Protein AF-A0A2V5T6D9-F1 (afdb_monomer_lite)

Radius of gyration: 22.87 Å; chains: 1; bounding box: 34×63×51 Å

pLDDT: mean 73.11, std 19.2, range [39.12, 98.12]

Foldseek 3Di:
DDDDDPPDDPDPDDCADPPGNDDDDDDDDDDDDPDDADPVRHDDDDDDDDPQADDVNPPSCVDPCVVVPDDDPPPDDDPD

Secondary structure (DSSP, 8-state):
--------------SS-SS-S------------S----SSS-S-------SS--TT-TTGGGSTTGGGG-SS---PPP--

Structure (mmCIF, N/CA/C/O backbone):
data_AF-A0A2V5T6D9-F1
#
_entry.id   AF-A0A2V5T6D9-F1
#
loop_
_atom_site.group_PDB
_atom_site.id
_atom_site.type_symbol
_atom_site.label_atom_id
_atom_site.label_alt_id
_atom_site.label_comp_id
_atom_site.label_asym_id
_atom_site.label_entity_id
_atom_site.label_seq_id
_atom_site.pdbx_PDB_ins_code
_atom_site.Cartn_x
_atom_site.Cartn_y
_atom_site.Cartn_z
_atom_site.occupancy
_atom_site.B_iso_or_equiv
_atom_site.auth_seq_id
_atom_site.auth_comp_id
_atom_site.auth_asym_id
_atom_site.auth_atom_id
_atom_site.pdbx_PDB_model_num
ATOM 1 N N . MET A 1 1 ? 6.348 31.271 -34.951 1.00 39.12 1 MET A N 1
ATOM 2 C CA . MET A 1 1 ? 6.665 29.825 -34.856 1.00 39.12 1 MET A CA 1
ATOM 3 C C . MET A 1 1 ? 8.060 29.734 -34.254 1.00 39.12 1 MET A C 1
ATOM 5 O O . MET A 1 1 ? 8.919 30.420 -34.770 1.00 39.12 1 MET A O 1
ATOM 9 N N . SER A 1 2 ? 8.374 29.048 -33.161 1.00 39.22 2 SER A N 1
ATOM 10 C CA . SER A 1 2 ? 7.733 27.952 -32.435 1.00 39.22 2 SER A CA 1
ATOM 11 C C . SER A 1 2 ? 8.248 28.014 -30.987 1.00 39.22 2 SER A C 1
ATOM 13 O O . SER A 1 2 ? 9.454 28.116 -30.782 1.00 39.22 2 SER A O 1
ATOM 15 N N . GLY A 1 3 ? 7.349 28.009 -29.999 1.00 41.91 3 GLY A N 1
ATOM 16 C CA . GLY A 1 3 ? 7.704 27.892 -28.585 1.00 41.91 3 GLY A CA 1
ATOM 17 C C . GLY A 1 3 ? 7.889 26.424 -28.226 1.00 41.91 3 GLY A C 1
ATOM 18 O O . GLY A 1 3 ? 6.924 25.660 -28.224 1.00 41.91 3 GLY A O 1
ATOM 19 N N . GLN A 1 4 ? 9.122 26.029 -27.933 1.00 43.69 4 GLN A N 1
ATOM 20 C CA . GLN A 1 4 ? 9.428 24.686 -27.461 1.00 43.69 4 GLN A CA 1
ATOM 21 C C . GLN A 1 4 ? 9.096 24.615 -25.968 1.00 43.69 4 GLN A C 1
ATOM 23 O O . GLN A 1 4 ? 9.769 25.210 -25.131 1.00 43.69 4 GLN A O 1
ATOM 28 N N . LYS A 1 5 ? 7.987 23.948 -25.641 1.00 39.66 5 LYS A N 1
ATOM 29 C CA . LYS A 1 5 ? 7.576 23.685 -24.262 1.00 39.66 5 LYS A CA 1
ATOM 30 C C . LYS A 1 5 ? 8.318 22.442 -23.786 1.00 39.66 5 LYS A C 1
ATOM 32 O O . LYS A 1 5 ? 7.865 21.326 -24.031 1.00 39.66 5 LYS A O 1
ATOM 37 N N . ASP A 1 6 ? 9.447 22.642 -23.118 1.00 42.62 6 ASP A N 1
ATOM 38 C CA . ASP A 1 6 ? 10.123 21.567 -22.399 1.00 42.62 6 ASP A CA 1
ATOM 39 C C . ASP A 1 6 ? 9.186 21.042 -21.305 1.00 42.62 6 ASP A C 1
ATOM 41 O O . ASP A 1 6 ? 8.945 21.685 -20.281 1.00 42.62 6 ASP A O 1
ATOM 45 N N . ILE A 1 7 ? 8.615 19.860 -21.533 1.00 51.44 7 ILE A N 1
ATOM 46 C CA . ILE A 1 7 ? 7.871 19.091 -20.532 1.00 51.44 7 ILE A CA 1
ATOM 47 C C . ILE A 1 7 ? 8.863 18.451 -19.550 1.00 51.44 7 ILE A C 1
ATOM 49 O O . ILE A 1 7 ? 9.050 17.238 -19.498 1.00 51.44 7 ILE A O 1
ATOM 53 N N . GLY A 1 8 ? 9.555 19.298 -18.789 1.00 41.59 8 GLY A N 1
ATOM 54 C CA . GLY A 1 8 ? 10.471 18.885 -17.737 1.00 41.59 8 GLY A CA 1
ATOM 55 C C . GLY A 1 8 ? 9.703 18.410 -16.506 1.00 41.59 8 GLY A C 1
ATOM 56 O O . GLY A 1 8 ? 8.941 19.167 -15.907 1.00 41.59 8 GLY A O 1
ATOM 57 N N . VAL A 1 9 ? 9.918 17.152 -16.115 1.00 49.16 9 VAL A N 1
ATOM 58 C CA . VAL A 1 9 ? 9.504 16.599 -14.818 1.00 49.16 9 VAL A CA 1
ATOM 59 C C . VAL A 1 9 ? 9.981 17.551 -13.722 1.00 49.16 9 VAL A C 1
ATOM 61 O O . VAL A 1 9 ? 11.185 17.774 -13.582 1.00 49.16 9 VAL A O 1
ATOM 64 N N . ALA A 1 10 ? 9.046 18.130 -12.964 1.00 47.12 10 ALA A N 1
ATOM 65 C CA . ALA A 1 10 ? 9.366 18.980 -11.826 1.00 47.12 10 ALA A CA 1
ATOM 66 C C . ALA A 1 10 ? 10.244 18.182 -10.852 1.00 47.12 10 ALA A C 1
ATOM 68 O O . ALA A 1 10 ? 9.778 17.266 -10.173 1.00 47.12 10 ALA A O 1
ATOM 69 N N . ARG A 1 11 ? 11.543 18.493 -10.832 1.00 52.09 11 ARG A N 1
ATOM 70 C CA . ARG A 1 11 ? 12.504 17.894 -9.909 1.00 52.09 11 ARG A CA 1
ATOM 71 C C . ARG A 1 11 ? 12.100 18.281 -8.487 1.00 52.09 11 ARG A C 1
ATOM 73 O O . ARG A 1 11 ? 12.328 19.407 -8.063 1.00 52.09 11 ARG A O 1
ATOM 80 N N . LEU A 1 12 ? 11.533 17.339 -7.739 1.00 52.69 12 LEU A N 1
ATOM 81 C CA . LEU A 1 12 ? 11.375 17.440 -6.288 1.00 52.69 12 LEU A CA 1
ATOM 82 C C . LEU A 1 12 ? 12.710 17.089 -5.621 1.0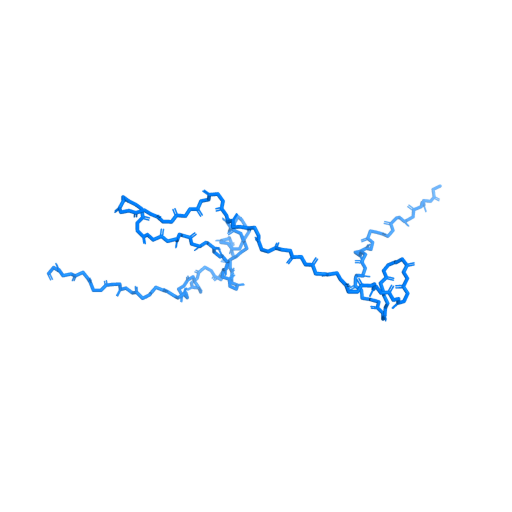0 52.69 12 LEU A C 1
ATOM 84 O O . LEU A 1 12 ? 12.847 16.051 -4.981 1.00 52.69 12 LEU A O 1
ATOM 88 N N . LYS A 1 13 ? 13.738 17.908 -5.835 1.00 46.66 13 LYS A N 1
ATOM 89 C CA . LYS A 1 13 ? 14.949 17.843 -5.019 1.00 46.66 13 LYS A CA 1
ATOM 90 C C . LYS A 1 13 ? 15.395 19.265 -4.738 1.00 46.66 13 LYS A C 1
ATOM 92 O O . LYS A 1 13 ? 15.917 19.935 -5.622 1.00 46.66 13 LYS A O 1
ATOM 97 N N . GLY A 1 14 ? 15.093 19.714 -3.530 1.00 57.91 14 GLY A N 1
ATOM 98 C CA . GLY A 1 14 ? 15.530 20.988 -2.989 1.00 57.91 14 GLY A CA 1
ATOM 99 C C . GLY A 1 14 ? 16.021 20.774 -1.566 1.00 57.91 14 GLY A C 1
ATOM 100 O O . GLY A 1 14 ? 15.487 19.924 -0.853 1.00 57.91 14 GLY A O 1
ATOM 101 N N . ASP A 1 15 ? 17.025 21.552 -1.177 1.00 60.75 15 ASP A N 1
ATOM 102 C CA . ASP A 1 15 ? 17.613 21.580 0.169 1.00 60.75 15 ASP A CA 1
ATOM 103 C C . ASP A 1 15 ? 16.704 22.291 1.198 1.00 60.75 15 ASP A C 1
ATOM 105 O O .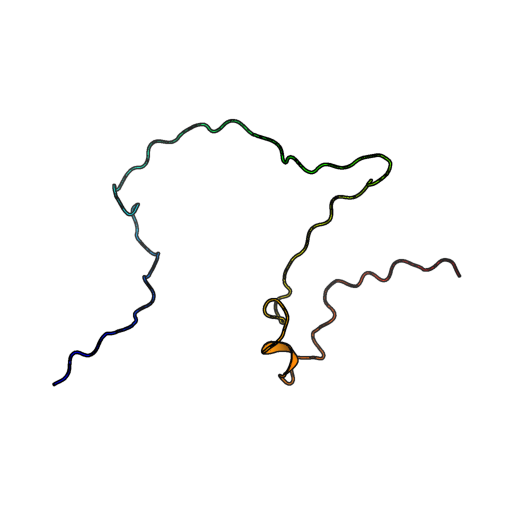 ASP A 1 15 ? 17.095 22.521 2.338 1.00 60.75 15 ASP A O 1
ATOM 109 N N . ALA A 1 16 ? 15.488 22.664 0.789 1.00 61.69 16 ALA A N 1
ATOM 110 C CA . ALA A 1 16 ? 14.509 23.427 1.552 1.00 61.69 16 ALA A CA 1
ATOM 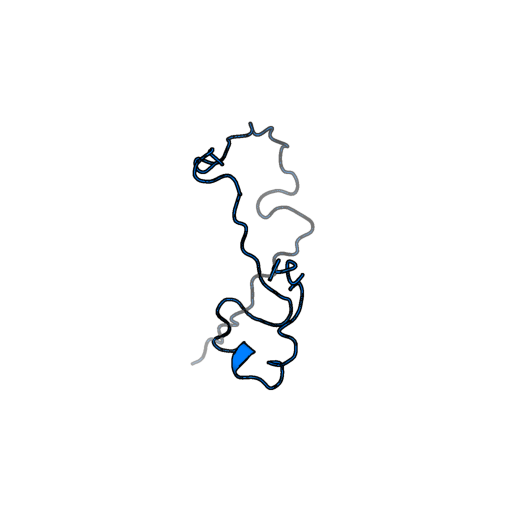111 C C . ALA A 1 16 ? 13.078 23.061 1.123 1.00 61.69 16 ALA A C 1
ATOM 113 O O . ALA A 1 16 ? 12.854 22.553 0.015 1.00 61.69 16 ALA A O 1
ATOM 114 N N . PHE A 1 17 ? 12.092 23.344 1.980 1.00 68.88 17 PHE A N 1
ATOM 115 C CA . PHE A 1 17 ? 10.686 23.186 1.611 1.00 68.88 17 PHE A CA 1
ATOM 116 C C . PHE A 1 17 ? 10.290 24.212 0.541 1.00 68.88 17 PHE A C 1
ATOM 118 O O . PHE A 1 17 ? 10.875 25.286 0.422 1.00 68.88 17 PHE A O 1
ATOM 125 N N . ARG A 1 18 ? 9.253 23.887 -0.243 1.00 66.44 18 ARG A N 1
ATOM 126 C CA . ARG A 1 18 ? 8.787 24.692 -1.389 1.00 66.44 18 ARG A CA 1
ATOM 127 C C . ARG A 1 18 ? 8.413 26.140 -1.026 1.00 66.44 18 ARG A C 1
ATOM 129 O O . ARG A 1 18 ? 8.367 26.980 -1.920 1.00 66.44 18 ARG A O 1
ATOM 136 N N . THR A 1 19 ? 8.119 26.412 0.243 1.00 67.44 19 THR A N 1
ATOM 137 C CA . THR A 1 19 ? 7.604 27.702 0.722 1.00 67.44 19 THR A CA 1
ATOM 138 C C . THR A 1 19 ? 8.529 28.411 1.712 1.00 67.44 19 THR A C 1
ATOM 140 O O . THR A 1 19 ? 8.512 29.635 1.743 1.00 67.44 19 THR A O 1
ATOM 143 N N . ASP A 1 20 ? 9.321 27.683 2.503 1.00 64.81 20 ASP A N 1
ATOM 144 C CA . ASP A 1 20 ? 10.180 28.241 3.558 1.00 64.81 20 ASP A CA 1
ATOM 145 C C . ASP A 1 20 ? 11.351 27.271 3.838 1.00 64.81 20 ASP A C 1
ATOM 147 O O . ASP A 1 20 ? 11.147 26.054 3.780 1.00 64.81 20 ASP A O 1
ATOM 151 N N . PRO A 1 21 ? 12.579 27.740 4.131 1.00 70.50 21 PRO A N 1
ATOM 152 C CA . PRO A 1 21 ? 13.653 26.876 4.628 1.00 70.50 21 PRO A CA 1
ATOM 153 C C . PRO A 1 21 ? 13.292 26.090 5.899 1.00 70.50 21 PRO A C 1
ATOM 155 O O . PRO A 1 21 ? 13.891 25.041 6.139 1.00 70.50 21 PRO A O 1
ATOM 158 N N . TRP A 1 22 ? 12.302 26.538 6.678 1.00 68.31 22 TRP A N 1
ATOM 159 C CA . TRP A 1 22 ? 11.905 25.906 7.934 1.00 68.31 22 TRP A CA 1
ATOM 160 C C . TRP A 1 22 ? 10.417 25.552 7.954 1.00 68.31 22 TRP A C 1
ATOM 162 O O . TRP A 1 22 ? 9.551 26.362 7.638 1.00 68.31 22 TRP A O 1
ATOM 172 N N . ALA A 1 23 ? 10.103 24.332 8.389 1.00 77.31 23 ALA A N 1
ATOM 173 C CA . ALA A 1 23 ? 8.739 23.918 8.693 1.00 77.31 23 ALA A CA 1
ATOM 174 C C . ALA A 1 23 ? 8.608 23.673 10.198 1.00 77.31 23 ALA A C 1
ATOM 176 O O . ALA A 1 23 ? 9.422 22.966 10.794 1.00 77.31 23 ALA A O 1
ATOM 177 N N . LEU A 1 24 ? 7.571 24.244 10.816 1.00 79.94 24 LEU A N 1
ATOM 178 C CA . LEU A 1 24 ? 7.245 23.947 12.209 1.00 79.94 24 LEU A CA 1
ATOM 179 C C . LEU A 1 24 ? 6.817 22.482 12.332 1.00 79.94 24 LEU A C 1
ATOM 181 O O . LEU A 1 24 ? 5.913 22.032 11.623 1.00 79.94 24 LEU A O 1
ATOM 185 N N . LEU A 1 25 ? 7.435 21.758 13.264 1.00 84.69 25 LEU A N 1
ATOM 186 C CA . LEU A 1 25 ? 7.003 20.415 13.622 1.00 84.69 25 LEU A CA 1
ATOM 187 C C . LEU A 1 25 ? 5.608 20.494 14.252 1.00 84.69 25 LEU A C 1
ATOM 189 O O . LEU A 1 25 ? 5.395 21.231 15.215 1.00 84.69 25 LEU A O 1
ATOM 193 N N . LYS A 1 26 ? 4.658 19.734 13.708 1.00 87.38 26 LYS A N 1
ATOM 194 C CA . LYS A 1 26 ? 3.311 19.602 14.263 1.00 87.38 26 LYS A CA 1
ATOM 195 C C . LYS A 1 26 ? 3.084 18.174 14.718 1.00 87.38 26 LYS A C 1
ATOM 197 O O . LYS A 1 26 ? 3.369 17.234 13.982 1.00 87.38 26 LYS A O 1
ATOM 202 N N . TRP A 1 27 ? 2.528 18.044 15.913 1.00 90.31 27 TRP A N 1
ATOM 203 C CA . TRP A 1 27 ? 1.991 16.783 16.391 1.00 90.31 27 TRP A CA 1
ATOM 204 C C . TRP A 1 27 ? 0.673 16.497 15.676 1.00 90.31 27 TRP A C 1
ATOM 206 O O . TRP A 1 27 ? -0.163 17.391 15.530 1.00 90.31 27 TRP A O 1
ATOM 216 N N . LEU A 1 28 ? 0.519 15.264 15.202 1.00 93.00 28 LEU A N 1
ATOM 217 C CA . LEU A 1 28 ? -0.708 14.778 14.593 1.00 93.00 28 LEU A CA 1
ATOM 218 C C . LEU A 1 28 ? -1.206 13.593 15.411 1.00 93.00 28 LEU A C 1
ATOM 220 O O . LEU A 1 28 ? -0.462 12.638 15.626 1.00 93.00 28 LEU A O 1
ATOM 224 N N . GLU A 1 29 ? -2.462 13.668 15.838 1.00 96.19 29 GLU A N 1
ATOM 225 C CA . GLU A 1 29 ? -3.127 12.554 16.503 1.00 96.19 29 GLU A CA 1
ATOM 226 C C . GLU A 1 29 ? -3.343 11.398 15.525 1.00 96.19 29 GLU A C 1
ATOM 228 O O . GLU A 1 29 ? -3.702 11.594 14.359 1.00 96.19 29 GLU A O 1
ATOM 233 N N . PHE A 1 30 ? -3.148 10.172 16.006 1.00 94.81 30 PHE A N 1
ATOM 234 C CA . PHE A 1 30 ? -3.458 8.988 15.218 1.00 94.81 30 PHE A CA 1
ATOM 235 C C . PHE A 1 30 ? -4.974 8.852 15.056 1.00 94.81 30 PHE A C 1
ATOM 237 O O . PHE A 1 30 ? -5.716 8.790 16.032 1.00 94.81 30 PHE A O 1
ATOM 244 N N . THR A 1 31 ? -5.431 8.755 13.811 1.00 96.19 31 THR A N 1
ATOM 245 C CA . THR A 1 31 ? -6.813 8.398 13.480 1.00 96.19 31 THR A CA 1
ATOM 246 C C . THR A 1 31 ? -6.793 7.052 12.767 1.00 96.19 31 THR A C 1
ATOM 248 O O . THR A 1 31 ? -6.152 6.916 11.725 1.00 96.19 31 THR A O 1
ATOM 251 N N . GLY A 1 32 ? -7.452 6.050 13.351 1.00 94.00 32 GLY A N 1
ATOM 252 C CA . GLY A 1 32 ? -7.500 4.696 12.800 1.00 94.00 32 GLY A CA 1
ATOM 253 C C . GLY A 1 32 ? -8.250 4.608 11.468 1.00 94.00 32 GLY A C 1
ATOM 254 O O . GLY A 1 32 ? -9.044 5.481 11.123 1.00 94.00 32 GLY A O 1
ATOM 255 N N . SER A 1 33 ? -7.999 3.528 10.724 1.00 93.06 33 SER A N 1
ATOM 256 C CA . SER A 1 33 ? -8.770 3.195 9.521 1.00 93.06 33 SER A CA 1
ATOM 257 C C . SER A 1 33 ? -10.216 2.846 9.881 1.00 93.06 33 SER A C 1
ATOM 259 O O . SER A 1 33 ? -10.466 2.232 10.917 1.00 93.06 33 SER A O 1
ATOM 261 N N . ASN A 1 34 ? -11.153 3.174 8.989 1.00 94.31 34 ASN A N 1
ATOM 262 C CA . ASN A 1 34 ? -12.546 2.728 9.097 1.00 94.31 34 ASN A CA 1
ATOM 263 C C . ASN A 1 34 ? -12.696 1.215 8.849 1.00 94.31 34 ASN A C 1
ATOM 265 O O . ASN A 1 34 ? -13.675 0.622 9.288 1.00 94.31 34 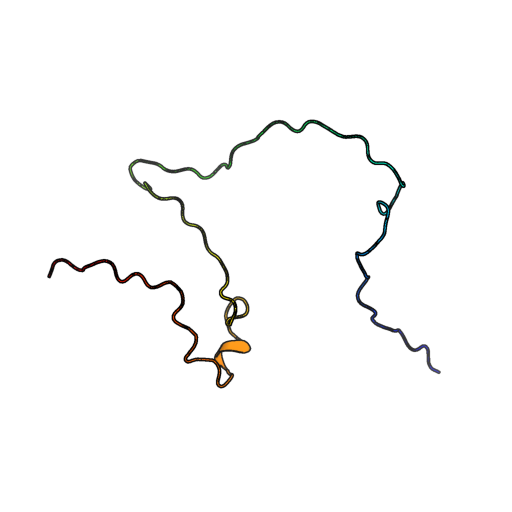ASN A O 1
ATOM 269 N N . GLU A 1 35 ? -11.749 0.603 8.132 1.00 96.06 35 GLU A N 1
ATOM 270 C CA . GLU A 1 35 ? -11.726 -0.832 7.841 1.00 96.06 35 GLU A CA 1
ATOM 271 C C . GLU A 1 35 ? -10.730 -1.539 8.770 1.00 96.06 35 GLU A C 1
ATOM 273 O O . GLU A 1 35 ? -9.540 -1.203 8.796 1.00 96.06 35 GLU A O 1
ATOM 278 N N . THR A 1 36 ? -11.236 -2.500 9.544 1.00 95.88 36 THR A N 1
ATOM 279 C CA . THR A 1 36 ? -10.505 -3.293 10.542 1.00 95.88 36 THR A CA 1
ATOM 280 C C . THR A 1 36 ? -10.942 -4.762 10.472 1.00 95.88 36 THR A C 1
ATOM 282 O O . THR A 1 36 ? -11.887 -5.105 9.764 1.00 95.88 36 THR A O 1
ATOM 285 N N . THR A 1 37 ? -10.242 -5.655 11.176 1.00 97.38 37 THR A N 1
ATOM 286 C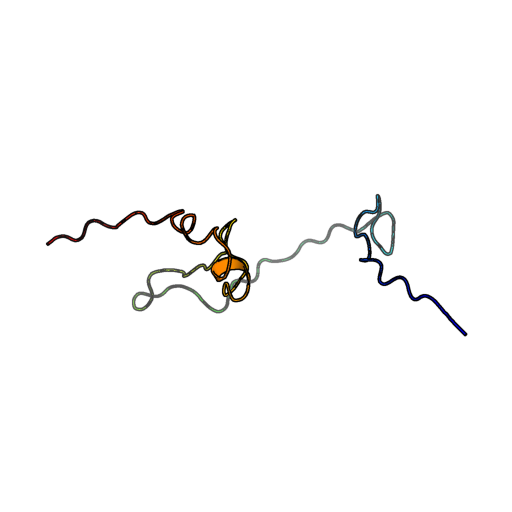 CA . THR A 1 37 ? -10.596 -7.082 11.211 1.00 97.38 37 THR A CA 1
ATOM 287 C C . THR A 1 37 ? -11.801 -7.365 12.106 1.00 97.38 37 THR A C 1
ATOM 289 O O . THR A 1 37 ? -12.095 -6.637 13.055 1.00 97.38 37 THR A O 1
ATOM 292 N N . SER A 1 38 ? -12.473 -8.479 11.831 1.00 96.69 38 SER A N 1
ATOM 293 C CA . SER A 1 38 ? -13.556 -9.034 12.647 1.00 96.69 38 SER A CA 1
ATOM 294 C C . SER A 1 38 ? -13.448 -10.567 12.695 1.00 96.69 38 SER A C 1
ATOM 296 O O . SER A 1 38 ? -12.633 -11.140 11.973 1.00 96.69 38 SER A O 1
ATOM 298 N N . PRO A 1 39 ? -14.255 -11.276 13.502 1.00 97.88 39 PRO A N 1
ATOM 299 C CA . PRO A 1 39 ? -14.295 -12.740 13.448 1.00 97.88 39 PRO A CA 1
ATOM 300 C C . PRO A 1 39 ? -14.689 -13.296 12.070 1.00 97.88 39 PRO A C 1
ATOM 302 O O . PRO A 1 39 ? -14.221 -14.364 11.689 1.00 97.88 39 PRO A O 1
ATOM 305 N N . GLU A 1 40 ? -15.522 -12.567 11.320 1.00 98.12 40 GLU A N 1
ATOM 306 C CA . GLU A 1 40 ? -15.904 -12.918 9.946 1.00 98.12 40 GLU A CA 1
ATOM 307 C C . GLU A 1 40 ? -14.786 -12.585 8.940 1.00 98.12 40 GLU A C 1
ATOM 309 O O . GLU A 1 40 ? -14.571 -13.326 7.983 1.00 98.12 40 GLU A O 1
ATOM 314 N N . PHE A 1 41 ? -14.015 -11.519 9.198 1.00 96.56 41 PHE A N 1
ATOM 315 C CA . PHE A 1 41 ? -12.887 -11.070 8.373 1.00 96.56 41 PHE A CA 1
ATOM 316 C C . PHE A 1 41 ? -11.595 -10.977 9.210 1.00 96.56 41 PHE A C 1
ATOM 318 O O . PHE A 1 41 ? -11.174 -9.878 9.587 1.00 96.56 41 PHE A O 1
ATOM 325 N N . PRO A 1 42 ? -10.944 -12.111 9.541 1.00 96.81 42 PRO A N 1
ATOM 326 C CA . PRO A 1 42 ? -9.876 -12.141 10.546 1.00 96.81 42 PRO A CA 1
ATOM 327 C C . PRO A 1 42 ? -8.517 -11.632 10.044 1.00 96.81 42 PRO A C 1
ATOM 329 O O . PRO A 1 42 ? -7.584 -11.499 10.837 1.00 96.81 42 PRO A O 1
ATOM 332 N N . PHE A 1 43 ? -8.382 -11.335 8.748 1.00 96.00 43 PHE A N 1
ATOM 333 C CA . PHE A 1 43 ? -7.126 -10.910 8.130 1.00 96.00 43 PHE A CA 1
ATOM 334 C C . PHE A 1 43 ? -7.248 -9.526 7.495 1.00 96.00 43 PHE A C 1
ATOM 336 O O . PHE A 1 43 ? -8.213 -9.242 6.792 1.00 96.00 43 PHE A O 1
ATOM 343 N N . LEU A 1 44 ? -6.221 -8.691 7.680 1.00 94.50 44 LEU A N 1
ATOM 344 C CA . LEU A 1 44 ? -6.047 -7.468 6.897 1.00 94.50 44 LEU A CA 1
ATOM 345 C C . LEU A 1 44 ? -5.402 -7.816 5.558 1.00 94.50 44 LEU A C 1
ATOM 347 O O . LEU A 1 44 ? -4.297 -8.361 5.515 1.00 94.50 44 LEU A O 1
ATOM 351 N N . LEU A 1 45 ? -6.072 -7.468 4.463 1.00 94.44 45 LEU A N 1
ATOM 352 C CA . LEU A 1 45 ? -5.509 -7.607 3.129 1.00 94.44 45 LEU A CA 1
ATOM 353 C C . LEU A 1 45 ? -4.664 -6.378 2.788 1.00 94.44 45 LEU A C 1
ATOM 355 O O . LEU A 1 45 ? -5.147 -5.250 2.785 1.00 94.44 45 LEU A O 1
ATOM 359 N N . MET A 1 46 ? -3.408 -6.611 2.423 1.00 92.44 46 MET A N 1
ATOM 360 C CA . MET A 1 46 ? -2.541 -5.589 1.848 1.00 92.44 46 MET A CA 1
ATOM 361 C C . MET A 1 46 ? -2.114 -6.007 0.446 1.00 92.44 46 MET A C 1
ATOM 363 O O . MET A 1 46 ? -1.606 -7.107 0.239 1.00 92.44 46 MET A O 1
ATOM 367 N N . THR A 1 47 ? -2.284 -5.110 -0.521 1.00 91.06 47 THR A N 1
ATOM 368 C CA . THR A 1 47 ? -1.798 -5.311 -1.891 1.00 91.06 47 THR A CA 1
ATOM 369 C C . THR A 1 47 ? -0.539 -4.494 -2.137 1.00 91.06 47 THR A C 1
ATOM 371 O O . THR A 1 47 ? -0.403 -3.384 -1.623 1.00 91.06 47 THR A O 1
ATOM 374 N N . GLY A 1 48 ? 0.358 -5.007 -2.973 1.00 88.25 48 GLY A N 1
ATOM 375 C CA . GLY A 1 48 ? 1.595 -4.327 -3.338 1.00 88.25 48 GLY A CA 1
ATOM 376 C C . GLY A 1 48 ? 1.907 -4.436 -4.824 1.00 88.25 48 GLY A C 1
ATOM 377 O O . GLY A 1 48 ? 1.083 -4.848 -5.638 1.00 88.25 48 GLY A O 1
ATOM 378 N N . ARG A 1 49 ? 3.134 -4.059 -5.177 1.00 86.06 49 ARG A N 1
ATOM 379 C CA . ARG A 1 49 ? 3.700 -4.232 -6.517 1.00 86.06 49 ARG A CA 1
ATOM 380 C C . ARG A 1 49 ? 4.960 -5.070 -6.400 1.00 86.06 49 ARG A C 1
ATOM 382 O O . ARG A 1 49 ? 5.662 -4.994 -5.395 1.00 86.06 49 ARG A O 1
ATOM 389 N N . THR A 1 50 ? 5.267 -5.827 -7.442 1.00 81.12 50 THR A N 1
ATOM 390 C CA . THR A 1 50 ? 6.565 -6.489 -7.564 1.00 81.12 50 THR A CA 1
ATOM 391 C C . THR A 1 50 ? 7.507 -5.619 -8.384 1.00 81.12 50 THR A C 1
ATOM 393 O O . THR A 1 50 ? 7.077 -4.743 -9.134 1.00 81.12 50 THR A O 1
ATOM 396 N N . LEU A 1 51 ? 8.809 -5.872 -8.264 1.00 84.00 51 LEU A N 1
ATOM 397 C CA . LEU A 1 51 ? 9.828 -5.133 -9.010 1.00 84.00 51 LEU A CA 1
ATOM 398 C C . LEU A 1 51 ? 9.616 -5.197 -10.534 1.00 84.00 51 LEU A C 1
ATOM 400 O O . LEU A 1 51 ? 9.937 -4.250 -11.248 1.00 84.00 51 LEU A O 1
ATOM 404 N N . TYR A 1 52 ? 9.093 -6.317 -11.036 1.00 83.12 52 TYR A N 1
ATOM 405 C CA . TYR A 1 52 ? 9.056 -6.611 -12.469 1.00 83.12 52 TYR A CA 1
ATOM 406 C C . TYR A 1 52 ? 7.716 -6.305 -13.141 1.00 83.12 52 TYR A C 1
ATOM 408 O O . TYR A 1 52 ? 7.683 -6.191 -14.367 1.00 83.12 52 TYR A O 1
ATOM 416 N N . GLN A 1 53 ? 6.632 -6.154 -12.374 1.00 82.50 53 GLN A N 1
ATOM 417 C CA . GLN A 1 53 ? 5.304 -5.865 -12.914 1.00 82.50 53 GLN A CA 1
ATOM 418 C C . GLN A 1 53 ? 4.847 -4.463 -12.530 1.00 82.50 53 GLN A C 1
ATOM 420 O O . GLN A 1 53 ? 4.725 -4.097 -11.362 1.00 82.50 53 GLN A O 1
ATOM 425 N N . PHE A 1 54 ? 4.558 -3.670 -13.555 1.00 86.94 54 PHE A N 1
ATOM 426 C CA . PHE A 1 54 ? 4.029 -2.329 -13.381 1.00 86.94 54 PHE A CA 1
ATOM 427 C C . PHE A 1 54 ? 2.510 -2.378 -13.260 1.00 86.94 54 PHE A C 1
ATOM 429 O O . PHE A 1 54 ? 1.815 -2.589 -14.256 1.00 86.94 54 PHE A O 1
ATOM 436 N N . ASN A 1 55 ? 2.006 -2.121 -12.051 1.00 89.44 55 ASN A N 1
ATOM 437 C CA . ASN A 1 55 ? 0.574 -2.080 -11.748 1.00 89.44 55 ASN A CA 1
ATOM 438 C C . ASN A 1 55 ? -0.151 -3.329 -12.281 1.00 89.44 55 ASN A C 1
ATOM 440 O O . ASN A 1 55 ? 0.194 -4.445 -11.915 1.00 89.44 55 ASN A O 1
ATOM 444 N N . VAL A 1 56 ? -1.121 -3.133 -13.177 1.00 89.75 56 VAL A N 1
ATOM 445 C CA . VAL A 1 56 ? -1.949 -4.182 -13.787 1.00 89.75 56 VAL A CA 1
ATOM 446 C C . VAL A 1 56 ? -1.237 -4.934 -14.928 1.00 89.75 56 VAL A C 1
ATOM 448 O O . VAL A 1 56 ? -1.831 -5.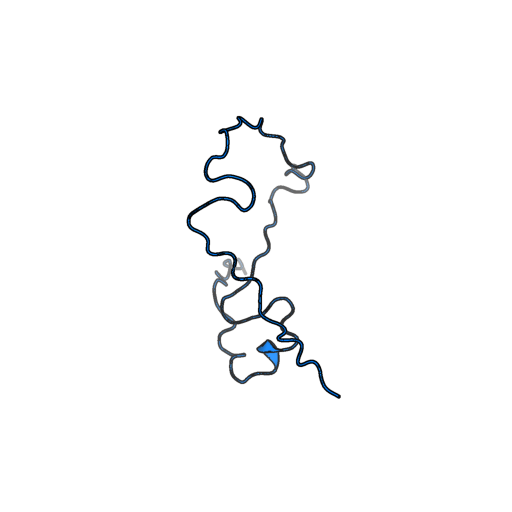760 -15.610 1.00 89.75 56 VAL A O 1
ATOM 451 N N . GLY A 1 57 ? 0.039 -4.637 -15.186 1.00 87.19 57 GLY A N 1
ATOM 452 C CA . GLY A 1 57 ? 0.879 -5.409 -16.100 1.00 87.19 57 GLY A CA 1
ATOM 453 C C . GLY A 1 57 ? 0.576 -5.234 -17.592 1.00 87.19 57 GLY A C 1
ATOM 454 O O . GLY A 1 57 ? 1.174 -5.931 -18.406 1.00 87.19 57 GLY A O 1
ATOM 455 N N . THR A 1 58 ? -0.280 -4.284 -17.995 1.00 90.06 58 THR A N 1
ATOM 456 C CA . THR A 1 58 ? -0.659 -4.051 -19.411 1.00 90.06 58 THR A CA 1
ATOM 457 C C . THR A 1 58 ? 0.525 -3.792 -20.340 1.00 90.06 58 THR A C 1
ATOM 459 O O . THR A 1 58 ? 0.433 -4.062 -21.535 1.00 90.06 58 THR A O 1
ATOM 462 N N . MET A 1 59 ? 1.638 -3.288 -19.805 1.00 89.81 59 MET A N 1
ATOM 463 C CA . MET A 1 59 ? 2.888 -3.096 -20.543 1.00 89.81 59 MET A CA 1
ATOM 464 C C . MET A 1 59 ? 3.910 -4.191 -20.225 1.00 89.81 59 MET A C 1
ATOM 466 O O . MET A 1 59 ? 4.464 -4.816 -21.122 1.00 89.81 59 MET A O 1
ATOM 470 N N . THR A 1 60 ? 4.160 -4.438 -18.940 1.00 86.56 60 THR A N 1
ATOM 471 C CA . THR A 1 60 ? 5.268 -5.279 -18.456 1.00 86.56 60 THR A CA 1
ATOM 472 C C . THR A 1 60 ? 5.036 -6.772 -18.690 1.00 86.56 60 THR A C 1
ATOM 474 O O . THR A 1 60 ? 5.992 -7.470 -19.035 1.00 86.56 60 THR A O 1
ATOM 477 N N . MET A 1 61 ? 3.784 -7.249 -18.668 1.00 83.88 61 MET A N 1
ATOM 478 C CA . MET A 1 61 ? 3.444 -8.627 -19.060 1.00 83.88 61 MET A CA 1
ATOM 479 C C . MET A 1 61 ? 3.512 -8.876 -20.573 1.00 83.88 61 MET A C 1
ATOM 481 O O . MET A 1 61 ? 3.416 -10.019 -21.002 1.00 83.88 61 MET A O 1
ATOM 485 N N . ARG A 1 62 ? 3.711 -7.840 -21.399 1.00 86.06 62 ARG A N 1
ATOM 486 C CA . ARG A 1 62 ? 3.938 -7.980 -22.850 1.00 86.06 62 ARG A CA 1
ATOM 487 C C . ARG A 1 62 ? 5.425 -8.032 -23.216 1.00 86.06 62 ARG A C 1
ATOM 489 O O . ARG A 1 62 ? 5.773 -7.970 -24.389 1.00 86.06 62 ARG A O 1
ATOM 496 N N . THR A 1 63 ? 6.310 -8.104 -22.220 1.00 81.38 63 THR A N 1
ATOM 497 C CA . THR A 1 63 ? 7.765 -8.174 -22.415 1.00 81.38 63 THR A CA 1
ATOM 498 C C . THR A 1 63 ? 8.291 -9.574 -22.108 1.00 81.38 63 THR A C 1
ATOM 500 O O . THR A 1 63 ? 7.646 -10.348 -21.410 1.00 81.38 63 THR A O 1
ATOM 503 N N . LEU A 1 64 ? 9.512 -9.894 -22.542 1.00 74.25 64 LEU A N 1
ATOM 504 C CA . LEU A 1 64 ? 10.157 -11.186 -22.257 1.00 74.25 64 LEU A CA 1
ATOM 505 C C . LEU A 1 64 ? 10.416 -11.448 -20.753 1.00 74.25 64 LEU A C 1
ATOM 507 O O . LEU A 1 64 ? 10.862 -12.530 -20.391 1.00 74.25 64 LEU A O 1
ATOM 511 N N . LYS A 1 65 ? 10.133 -10.483 -19.860 1.00 62.28 65 LYS A N 1
ATOM 512 C CA . LYS A 1 65 ? 10.341 -10.582 -18.400 1.00 62.28 65 LYS A CA 1
ATOM 513 C C . LYS A 1 65 ? 9.217 -11.309 -17.642 1.00 62.28 65 LYS A C 1
ATOM 515 O O . LYS A 1 65 ? 9.258 -11.387 -16.418 1.00 62.28 65 LYS A O 1
ATOM 520 N N . VAL A 1 66 ? 8.243 -11.865 -18.359 1.00 61.50 66 VAL A N 1
ATOM 521 C CA . VAL A 1 66 ? 7.132 -12.689 -17.841 1.00 61.50 66 VAL A CA 1
ATOM 522 C C . VAL A 1 66 ? 7.580 -13.819 -16.884 1.00 61.50 66 VAL A C 1
ATOM 524 O O . VAL A 1 66 ? 6.912 -14.011 -15.874 1.00 61.50 66 VAL A O 1
ATOM 527 N N . PRO A 1 67 ? 8.710 -14.530 -17.076 1.00 60.72 67 PRO A N 1
ATOM 528 C CA . PRO A 1 67 ? 9.099 -15.616 -16.165 1.00 60.72 67 PRO A CA 1
ATOM 529 C C . PRO A 1 67 ? 9.524 -15.164 -14.757 1.00 60.72 67 PRO A C 1
ATOM 531 O O . PRO A 1 67 ? 9.517 -15.970 -13.833 1.00 60.72 67 PRO A O 1
ATOM 534 N N . LEU A 1 68 ? 9.861 -13.883 -14.552 1.00 58.16 68 LEU A N 1
ATOM 535 C CA . LEU A 1 68 ? 10.297 -13.349 -13.248 1.00 58.16 68 LEU A CA 1
ATOM 536 C C . LEU A 1 68 ? 9.123 -13.072 -12.284 1.00 58.16 68 LEU A C 1
ATOM 538 O O . LEU A 1 68 ? 9.281 -12.378 -11.281 1.00 58.16 68 LEU A O 1
ATOM 542 N N . MET A 1 69 ? 7.931 -13.587 -12.598 1.00 59.31 69 MET A N 1
ATOM 543 C CA . MET A 1 69 ? 6.688 -13.353 -11.856 1.00 59.31 69 MET A CA 1
ATOM 544 C C . MET A 1 69 ? 6.630 -14.017 -10.473 1.00 59.31 69 MET A C 1
ATOM 546 O O . MET A 1 69 ? 5.788 -13.631 -9.664 1.00 59.31 69 MET A O 1
ATOM 550 N N . ALA A 1 70 ? 7.511 -14.970 -10.165 1.00 54.62 70 ALA A N 1
ATOM 551 C CA . ALA A 1 70 ? 7.497 -15.671 -8.884 1.00 54.62 70 ALA A CA 1
ATOM 552 C C . ALA A 1 70 ? 8.432 -15.004 -7.863 1.00 54.62 70 ALA A C 1
ATOM 554 O O . ALA A 1 70 ? 9.547 -15.462 -7.626 1.00 54.62 70 ALA A O 1
ATOM 555 N N . VAL A 1 71 ? 7.962 -13.936 -7.219 1.00 53.41 71 VAL A N 1
ATOM 556 C CA . VAL A 1 71 ? 8.527 -13.489 -5.939 1.00 53.41 71 VAL A CA 1
ATOM 557 C C . VAL A 1 71 ? 7.416 -13.564 -4.900 1.00 53.41 71 VAL A C 1
ATOM 559 O O . VAL A 1 71 ? 6.434 -12.836 -5.000 1.00 53.41 71 VAL A O 1
ATOM 562 N N . GLY A 1 72 ? 7.566 -14.459 -3.921 1.00 52.41 72 GLY A N 1
ATOM 563 C CA . GLY A 1 72 ? 6.721 -14.489 -2.722 1.00 52.41 72 GLY A CA 1
ATOM 564 C C . GLY A 1 72 ? 5.596 -15.525 -2.679 1.00 52.41 72 GLY A C 1
ATOM 565 O O . GLY A 1 72 ? 4.785 -15.465 -1.761 1.00 52.41 72 GLY A O 1
ATOM 566 N N . ILE A 1 73 ? 5.536 -16.498 -3.597 1.00 53.44 73 ILE A N 1
ATOM 567 C CA . ILE A 1 73 ? 4.619 -17.638 -3.428 1.00 53.44 73 ILE A CA 1
ATOM 568 C C . ILE A 1 73 ? 5.231 -18.595 -2.399 1.00 53.44 73 ILE A C 1
ATOM 570 O O . ILE A 1 73 ? 5.889 -19.574 -2.750 1.00 53.44 73 ILE A O 1
ATOM 574 N N . GLN A 1 74 ? 5.041 -18.316 -1.111 1.00 49.31 74 GLN A N 1
ATOM 575 C CA . GLN A 1 74 ? 5.106 -19.384 -0.124 1.00 49.31 74 GLN A CA 1
ATOM 576 C C . GLN A 1 74 ? 3.852 -20.221 -0.364 1.00 49.31 74 GLN A C 1
ATOM 578 O O . GLN A 1 74 ? 2.742 -19.830 -0.010 1.00 49.31 74 GLN A O 1
ATOM 583 N N . LYS A 1 75 ? 4.015 -21.321 -1.103 1.00 49.03 75 LYS A N 1
ATOM 584 C CA . LYS A 1 75 ? 2.948 -22.294 -1.313 1.00 49.03 75 LYS A CA 1
ATOM 585 C C . LYS A 1 75 ? 2.574 -22.802 0.079 1.00 49.03 75 LYS A C 1
ATOM 587 O O . LYS A 1 75 ? 3.371 -23.506 0.692 1.00 49.03 75 LYS A O 1
ATOM 592 N N . LEU A 1 76 ? 1.424 -22.373 0.602 1.00 52.78 76 LEU A N 1
ATOM 593 C CA . LEU A 1 76 ? 0.872 -22.966 1.815 1.00 52.78 76 LEU A CA 1
ATOM 594 C C . LEU A 1 76 ? 0.794 -24.480 1.550 1.00 52.78 76 LEU A C 1
ATOM 596 O O . LEU A 1 76 ? 0.351 -24.849 0.450 1.00 52.78 76 LEU A O 1
ATOM 600 N N . PRO A 1 77 ? 1.261 -25.346 2.466 1.00 49.53 77 PRO A N 1
ATOM 601 C CA . PRO A 1 77 ? 0.993 -26.768 2.347 1.00 49.53 77 PRO A CA 1
ATOM 602 C C . PRO A 1 77 ? -0.515 -26.920 2.166 1.00 49.53 77 PRO A C 1
ATOM 604 O O . PRO A 1 77 ? -1.295 -26.351 2.930 1.00 49.53 77 PRO A O 1
ATOM 607 N N . ARG A 1 78 ? -0.924 -27.579 1.084 1.00 57.56 78 ARG A N 1
ATOM 608 C CA . ARG A 1 78 ? -2.270 -28.126 1.051 1.00 57.56 78 ARG A CA 1
ATOM 609 C C . ARG A 1 78 ? -2.151 -29.440 1.795 1.00 57.56 78 ARG A C 1
ATOM 611 O O . ARG A 1 78 ? -1.291 -30.245 1.453 1.00 57.56 78 ARG A O 1
ATOM 618 N N . ASP A 1 79 ? -2.944 -29.577 2.843 1.00 64.81 79 ASP A N 1
ATOM 619 C CA . ASP A 1 79 ? -3.149 -30.857 3.497 1.00 64.81 79 ASP A CA 1
ATOM 620 C C . ASP A 1 79 ? -4.127 -31.645 2.609 1.00 64.81 79 ASP A C 1
ATOM 622 O O . ASP A 1 79 ? -5.336 -31.645 2.847 1.00 64.81 79 ASP A O 1
ATOM 626 N N . ASP A 1 80 ? -3.613 -32.206 1.513 1.00 60.66 80 ASP A N 1
ATOM 627 C CA . ASP A 1 80 ? -4.232 -33.307 0.770 1.00 60.66 80 ASP A CA 1
ATOM 628 C C . ASP A 1 80 ? -3.383 -34.581 0.880 1.00 60.66 80 ASP A C 1
ATOM 630 O O . ASP A 1 80 ? -2.141 -34.493 0.739 1.00 60.66 80 ASP A O 1
#

Sequence (80 aa):
MSGQKDIGVARLKGDAFRTDPWALLKWLEFTGSNETTSPEFPFLLMTGRTLYQFNVGTMTMRTLKVPLMAVGIQKLPRDD

=== Feature glossary ===
Each block in this record encodes a different view of the same protein. In brief:

Predicted aligned error. PAE(i, j) answers: if I align the predicted and true structures on residue i, how far off (in Å) do I expect residue j to be? A block-diagonal PAE matrix with low values on the blocks and high values off-diagonal is the signature of a multi-domain protein with confidently predicted domains but uncertain inter-domain orientation.

Contact-map, Ramachandran, and PAE plots. Plot images: a contact map (which residues are close in 3D, as an N×N binary image), a Ramachandran scatter (backbone torsion angles, revealing secondary-structure composition at a glance), and — for AlphaFold structures — a PAE heatmap (pairwise prediction confidence).

Backbone torsions (φ/ψ). φ (phi) and ψ (psi) are the two rotatable backbone dihedrals per residue: φ is the C(i-1)–N–Cα–C torsion, ψ is the N–Cα–C–N(i+1) torsion, both in degrees on (−180°, 180°]. α-helical residues cluster near (−60°, −45°); β-strand residues near (−120°, +130°). A Ramachandran plot is simply a scatter of (φ, ψ) for every residue.

Foldseek 3Di. A 3Di character summarizes, for each residue, the relative orientation of the Cα frame of its nearest spatial neighbor. Because it encodes fold topology rather than chemistry, 3Di alignments detect remote structural similarity that sequence alignment misses.

Radius of gyration, Cα contacts, bounding box. Three whole-structure scalars: the radius of gyration (RMS distance of Cα from centroid, in Å), the count of Cα–Cα contacts (pairs closer than 8 Å and separated by more than four residues in sequence — i.e. tertiary, not local, contacts), and the bounding-box dimensions. Together they distinguish compact globular folds from extended fibres or disordered chains.

Sequence. Sequence gives the chain of amino acids in standard one-letter code (A=alanine, C=cysteine, …, Y=tyrosine), read N→C. It is the only feature that is directly encoded by the gene; all structural features are derived from the folded form of this sequence.

mmCIF coordinates. Atomic coordinates in PDBx/mmCIF format — the same representation the Protein Data Bank distributes. Each line of the _atom_site loop places one backbone atom in Cartesian space (units: ångströms, origin: arbitrary).

Secondary structure (3-state, P-SEA). Three-state secondary structure (P-SEA) collapses the eight DSSP classes into helix (a), strand (b), and coil (c). P-SEA assigns these from Cα geometry alone — distances and angles — without requiring backbone oxygens, so it works on any Cα trace.

InterPro / GO / CATH / organism. Functional annotations link the protein to curated databases. InterPro entries identify conserved domains and families by matching the sequence against member-database signatures (Pfam, PROSITE, CDD, …). Gene Ontology (GO) terms describe molecular function, biological process, and cellular component in a controlled vocabulary. CATH places the structure in a hierarchical fold classification (Class/Architecture/Topology/Homologous-superfamily). The organism is the source species.

B-factor. B-factor (Debye–Waller factor) reflects atomic displacement in the crystal lattice. It is an experimental observable (units Å²), not a prediction; low values mean the atom is pinned down, high values mean it moves or is heterogeneous across the crystal.

Rendered structure images. Structure images are PyMOL renders from six orthogonal camera directions. Cartoon representation draws helices as coils and strands as arrows; sticks shows the backbone as bonds; surface shows the solvent-excluded envelope. Rainbow coloring maps sequence position to hue (blue→red, N→C); chain coloring assigns a distinct color per polypeptide.

Solvent-accessible surface area. Solvent-accessible surface area (SASA) is the area in Å² traced out by the centre of a 1.4 Å probe sphere (a water molecule) rolled over the protein's van der Waals surface (Shrake–Rupley / Lee–Richards construction). Buried residues have near-zero SASA; fully exposed residues can exceed 200 Å². The total SASA scales roughly with the number of surface residues.

Secondary structure (8-state, DSSP). The SS8 string is DSSP's per-residue secondary-structure call. α-helix (H) means an i→i+4 H-bond ladder; β-strand (E) means the residue participates in a β-sheet; 3₁₀ (G) and π (I) are tighter and wider helices; T/S are turns/bends; '-' is loop.

pLDDT. For AlphaFold models, the B-factor field carries pLDDT — the model's own estimate of local accuracy on a 0–100 scale. Regions with pLDDT<50 should be treated as essentially unmodeled; they often correspond to intrinsically disordered segments.

Nearest PDB structures. Nearest PDB neighbors are the top structural matches found by Foldseek when searching this structure against the entire Protein Data Bank. Each hit reports a TM-score (0 to 1; >0.5 almost always implies the same fold) and an E-value. These are *structural* homologs — they may share no detectable sequence similarity.